Protein AF-A0A939C5X5-F1 (afdb_monomer)

pLDDT: mean 85.41, std 13.15, range [30.67, 95.81]

Structure (mmCIF, N/CA/C/O backbone):
data_AF-A0A939C5X5-F1
#
_entry.id   AF-A0A939C5X5-F1
#
loop_
_atom_site.group_PDB
_atom_site.id
_atom_site.type_symbol
_atom_site.label_atom_id
_atom_site.label_alt_id
_atom_site.label_comp_id
_atom_site.label_asym_id
_atom_site.label_entity_id
_atom_site.label_seq_id
_atom_site.pdbx_PDB_ins_code
_atom_site.Cartn_x
_atom_site.Cartn_y
_atom_site.Cartn_z
_atom_site.occupancy
_atom_site.B_iso_or_equiv
_atom_site.auth_seq_id
_atom_site.auth_comp_id
_atom_site.auth_asym_id
_atom_site.auth_atom_id
_atom_site.pdbx_PDB_model_num
ATOM 1 N N . MET A 1 1 ? -12.634 2.899 2.701 1.00 87.94 1 MET A N 1
ATOM 2 C CA . MET A 1 1 ? -12.018 2.047 1.672 1.00 87.94 1 MET A CA 1
ATOM 3 C C . MET A 1 1 ? -11.012 2.854 0.872 1.00 87.94 1 MET A C 1
ATOM 5 O O . MET A 1 1 ? -11.293 4.006 0.554 1.00 87.94 1 MET A O 1
ATOM 9 N N . LEU A 1 2 ? -9.861 2.260 0.573 1.00 90.56 2 LEU A N 1
ATOM 10 C CA . LEU A 1 2 ? -8.837 2.801 -0.314 1.00 90.56 2 LEU A CA 1
ATOM 11 C C . LEU A 1 2 ? -8.854 2.032 -1.640 1.00 90.56 2 LEU A C 1
ATOM 13 O O . LEU A 1 2 ? -8.789 0.806 -1.640 1.00 90.56 2 LEU A O 1
ATOM 17 N N . ILE A 1 3 ? -8.929 2.757 -2.751 1.00 90.31 3 ILE A N 1
ATOM 18 C CA . ILE A 1 3 ? -8.898 2.203 -4.104 1.00 90.31 3 ILE A CA 1
ATOM 1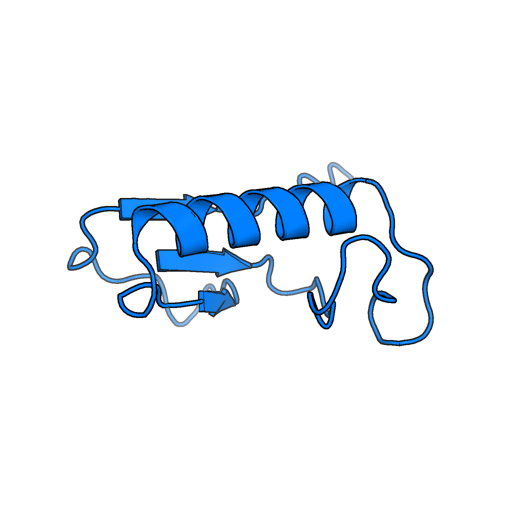9 C C . ILE A 1 3 ? -7.525 2.493 -4.708 1.00 90.31 3 ILE A C 1
ATOM 21 O O . ILE A 1 3 ? -7.141 3.655 -4.853 1.00 90.31 3 ILE A O 1
ATOM 25 N N . LEU A 1 4 ? -6.789 1.441 -5.047 1.00 90.88 4 LEU A N 1
ATOM 26 C CA . LEU A 1 4 ? -5.509 1.511 -5.743 1.00 90.88 4 LEU A CA 1
ATOM 27 C C . LEU A 1 4 ? -5.730 1.506 -7.262 1.00 90.88 4 LEU A C 1
ATOM 29 O O . LEU A 1 4 ? -6.627 0.807 -7.731 1.00 90.88 4 LEU A O 1
ATOM 33 N N . PRO A 1 5 ? -4.903 2.210 -8.052 1.00 88.50 5 PRO A N 1
ATOM 34 C CA . PRO A 1 5 ? -5.022 2.164 -9.503 1.00 88.50 5 PRO A CA 1
ATOM 35 C C . PRO A 1 5 ? -4.797 0.743 -10.030 1.00 88.50 5 PRO A C 1
ATOM 37 O O . PRO A 1 5 ? -3.850 0.072 -9.615 1.00 88.50 5 PRO A O 1
ATOM 40 N N . GLN A 1 6 ? -5.619 0.315 -10.994 1.00 84.94 6 GLN A N 1
ATOM 41 C CA . GLN A 1 6 ? -5.619 -1.053 -11.539 1.00 84.94 6 GLN A CA 1
ATOM 42 C C . GLN A 1 6 ? -4.223 -1.549 -11.958 1.00 84.94 6 GLN A C 1
ATOM 44 O O . GLN A 1 6 ? -3.873 -2.709 -11.754 1.00 84.94 6 GLN A O 1
ATOM 49 N N . ASN A 1 7 ? -3.407 -0.658 -12.527 1.00 84.06 7 ASN A N 1
ATOM 50 C CA . ASN A 1 7 ? -2.109 -0.995 -13.118 1.00 84.06 7 ASN A CA 1
ATOM 51 C C . ASN A 1 7 ? -0.904 -0.675 -12.214 1.00 84.06 7 ASN A C 1
ATOM 53 O O . ASN A 1 7 ? 0.238 -0.695 -12.682 1.00 84.06 7 ASN A O 1
ATOM 57 N N . HIS A 1 8 ? -1.127 -0.383 -10.929 1.00 85.56 8 HIS A N 1
ATOM 58 C CA . HIS A 1 8 ? -0.055 -0.033 -9.997 1.00 85.56 8 HIS A CA 1
ATOM 59 C C . HIS A 1 8 ? 0.274 -1.194 -9.047 1.00 85.56 8 HIS A C 1
ATOM 61 O O . HIS A 1 8 ? -0.211 -1.267 -7.921 1.00 85.56 8 HIS A O 1
ATOM 67 N N . GLY A 1 9 ? 1.132 -2.111 -9.499 1.00 85.44 9 GLY A N 1
ATOM 68 C CA . GLY A 1 9 ? 1.562 -3.268 -8.711 1.00 85.44 9 GLY A CA 1
ATOM 69 C C . GLY A 1 9 ? 2.684 -2.939 -7.727 1.00 85.44 9 GLY A C 1
ATOM 70 O O . GLY A 1 9 ? 3.814 -3.364 -7.936 1.00 85.44 9 GLY A O 1
ATOM 71 N N . CYS A 1 10 ? 2.410 -2.191 -6.661 1.00 86.81 10 CYS A N 1
ATOM 72 C CA . CYS A 1 10 ? 3.382 -1.910 -5.598 1.00 86.81 10 CYS A CA 1
ATOM 73 C C . CYS A 1 10 ? 3.041 -2.702 -4.331 1.00 86.81 10 CYS A C 1
ATOM 75 O O . CYS A 1 10 ? 1.873 -2.857 -3.984 1.00 86.81 10 CYS A O 1
ATOM 77 N N . GLY A 1 11 ? 4.057 -3.205 -3.625 1.00 85.56 11 GLY A N 1
ATOM 78 C CA . GLY A 1 11 ? 3.840 -3.966 -2.394 1.00 85.56 11 GLY A CA 1
ATOM 79 C C . GLY A 1 11 ? 3.375 -3.112 -1.214 1.00 85.56 11 GLY A C 1
ATOM 80 O O . GLY A 1 11 ? 2.845 -3.675 -0.261 1.00 85.56 11 GLY A O 1
ATOM 81 N N . LEU A 1 12 ? 3.568 -1.784 -1.275 1.00 88.94 12 LEU A N 1
ATOM 82 C CA . LEU A 1 12 ? 3.188 -0.829 -0.228 1.00 88.94 12 LEU A CA 1
ATOM 83 C C . LEU A 1 12 ? 3.566 -1.338 1.173 1.00 88.94 12 LEU A C 1
ATOM 85 O O . LEU A 1 12 ? 2.763 -1.291 2.094 1.00 88.94 12 LEU A O 1
ATOM 89 N N . ARG A 1 13 ? 4.777 -1.886 1.339 1.00 90.56 13 ARG A N 1
ATOM 90 C CA . ARG A 1 13 ? 5.319 -2.282 2.660 1.00 90.56 13 ARG A CA 1
ATOM 91 C C . ARG A 1 13 ? 6.144 -1.171 3.303 1.00 90.56 13 ARG A C 1
ATOM 93 O O . ARG A 1 13 ? 6.370 -1.185 4.510 1.00 90.56 13 ARG A O 1
ATOM 100 N N . TRP A 1 14 ? 6.619 -0.246 2.475 1.00 93.06 14 TRP A N 1
ATOM 101 C CA . TRP A 1 14 ? 7.376 0.949 2.826 1.00 93.06 14 TRP A CA 1
ATOM 102 C C . TRP A 1 14 ? 7.318 1.943 1.657 1.00 93.06 14 TRP A C 1
ATOM 104 O O . TRP A 1 14 ? 6.975 1.564 0.535 1.00 93.06 14 TRP A O 1
ATOM 114 N N . ARG A 1 15 ? 7.659 3.211 1.909 1.00 91.38 15 ARG A N 1
ATOM 115 C CA . ARG A 1 15 ? 7.505 4.303 0.929 1.00 91.38 15 ARG A CA 1
ATOM 116 C C . ARG A 1 15 ? 8.373 4.156 -0.332 1.00 91.38 15 ARG A C 1
ATOM 118 O O . ARG A 1 15 ? 8.048 4.755 -1.349 1.00 91.38 15 ARG A O 1
ATOM 125 N N . GLU A 1 16 ? 9.459 3.380 -0.2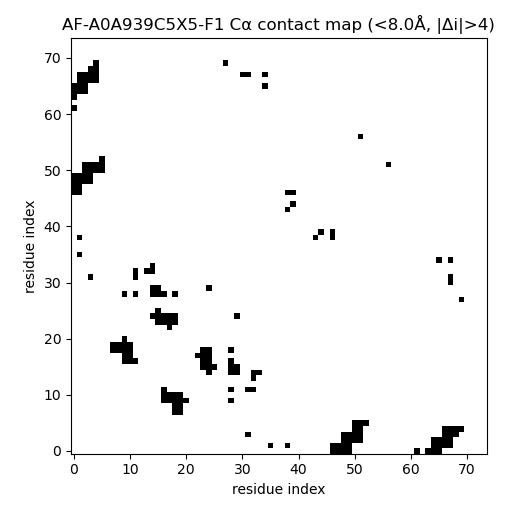90 1.00 93.06 16 GLU A N 1
ATOM 126 C CA . GLU A 1 16 ? 10.307 3.097 -1.460 1.00 93.06 16 GLU A CA 1
ATOM 127 C C . GLU A 1 16 ? 10.174 1.657 -1.991 1.00 93.06 16 GLU A C 1
ATOM 129 O O . GLU A 1 16 ? 11.090 1.132 -2.635 1.00 93.06 16 GLU A O 1
ATOM 134 N N . ASP A 1 17 ? 9.039 0.998 -1.738 1.00 92.00 17 ASP A N 1
ATOM 135 C CA . ASP A 1 17 ? 8.792 -0.334 -2.286 1.00 92.00 17 ASP A CA 1
ATOM 136 C C . ASP A 1 17 ? 8.795 -0.333 -3.820 1.00 92.00 17 ASP A C 1
ATOM 138 O O . ASP A 1 17 ? 8.343 0.605 -4.478 1.00 92.00 17 ASP A O 1
ATOM 142 N N . LYS A 1 18 ? 9.351 -1.397 -4.405 1.00 92.62 18 LYS A N 1
ATOM 143 C CA . LYS A 1 18 ? 9.512 -1.481 -5.858 1.00 92.62 18 LYS A CA 1
ATOM 144 C C . LYS A 1 18 ? 8.166 -1.708 -6.531 1.00 92.62 18 LYS A C 1
ATOM 146 O O . LYS A 1 18 ? 7.428 -2.622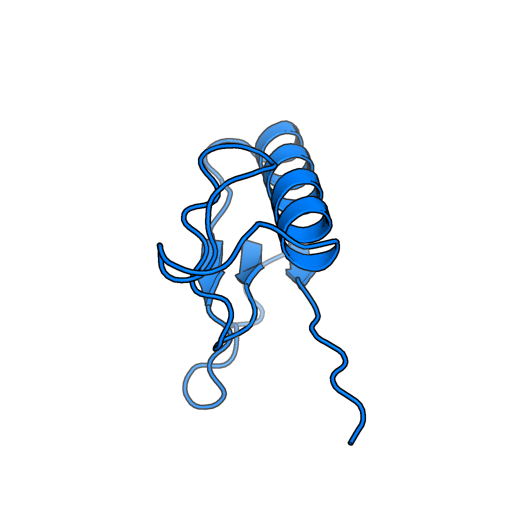 -6.157 1.00 92.62 18 LYS A O 1
ATOM 151 N N . ILE A 1 19 ? 7.919 -0.972 -7.608 1.00 91.44 19 ILE A N 1
ATOM 152 C CA . ILE A 1 19 ? 6.759 -1.189 -8.471 1.00 91.44 19 ILE A CA 1
ATOM 153 C C . ILE A 1 19 ? 7.049 -2.419 -9.345 1.00 91.44 19 ILE A C 1
ATOM 155 O O . ILE A 1 19 ? 8.113 -2.548 -9.957 1.00 91.44 19 ILE A O 1
ATOM 159 N N . TRP A 1 20 ? 6.124 -3.373 -9.341 1.00 90.56 20 TRP A N 1
ATOM 160 C CA . TRP A 1 20 ? 6.212 -4.694 -9.968 1.00 90.56 20 TRP A CA 1
ATOM 161 C C . TRP A 1 20 ? 7.471 -5.491 -9.579 1.00 90.56 20 TRP A C 1
ATOM 163 O O . TRP A 1 20 ? 7.908 -6.371 -10.313 1.00 90.56 20 TRP A O 1
ATOM 173 N N . GLY A 1 21 ? 8.107 -5.162 -8.446 1.00 91.06 21 GLY A N 1
ATOM 174 C CA . GLY A 1 21 ? 9.376 -5.758 -8.008 1.00 91.06 21 GLY A CA 1
ATOM 175 C C . GLY A 1 21 ? 10.608 -5.371 -8.842 1.00 91.06 21 GLY A C 1
ATOM 176 O O . GLY A 1 21 ? 11.728 -5.755 -8.492 1.00 91.06 21 GLY A O 1
ATOM 177 N N . ILE A 1 22 ? 10.432 -4.591 -9.912 1.00 93.19 22 ILE A N 1
ATOM 178 C CA . ILE A 1 22 ? 11.465 -4.318 -10.922 1.00 93.19 22 ILE A CA 1
ATOM 179 C C . ILE A 1 22 ? 11.763 -2.820 -11.004 1.00 93.19 22 ILE A C 1
ATOM 181 O O . ILE A 1 22 ? 12.931 -2.425 -11.026 1.00 93.19 22 ILE A O 1
ATOM 185 N N . PHE A 1 23 ? 10.730 -1.982 -11.004 1.00 92.00 23 PHE A N 1
ATOM 186 C CA . PHE A 1 23 ? 10.868 -0.538 -11.139 1.00 92.00 23 PHE A CA 1
ATOM 187 C C . PHE A 1 23 ? 11.089 0.114 -9.772 1.00 92.00 23 PHE A C 1
ATOM 189 O O . PHE A 1 23 ? 10.592 -0.350 -8.743 1.00 92.00 23 PHE A O 1
ATOM 196 N N . LYS A 1 24 ? 11.876 1.192 -9.753 1.00 93.25 24 LYS A N 1
ATOM 197 C CA . LYS A 1 24 ? 12.050 2.011 -8.548 1.00 93.25 24 LYS A CA 1
ATOM 198 C C . LYS A 1 24 ? 10.719 2.661 -8.173 1.00 93.25 24 LYS A C 1
ATOM 200 O O . LYS A 1 24 ? 9.907 2.928 -9.053 1.00 93.25 24 LYS A O 1
ATOM 205 N N . ALA A 1 25 ? 10.541 2.930 -6.883 1.00 91.75 25 ALA A N 1
ATOM 206 C CA . ALA A 1 25 ? 9.460 3.783 -6.421 1.00 91.75 25 ALA A CA 1
ATOM 207 C C . ALA A 1 25 ? 9.556 5.159 -7.091 1.00 91.75 25 ALA A C 1
ATOM 209 O O . ALA A 1 25 ? 10.646 5.730 -7.204 1.00 91.75 25 ALA A O 1
ATOM 210 N N . ASP A 1 26 ? 8.413 5.662 -7.530 1.00 89.56 26 ASP A N 1
ATOM 211 C CA . ASP A 1 26 ? 8.232 7.001 -8.067 1.00 89.56 26 ASP A CA 1
ATOM 212 C C . ASP A 1 26 ? 7.374 7.845 -7.109 1.00 89.56 26 ASP A C 1
ATOM 214 O O . ASP A 1 26 ? 6.998 7.410 -6.016 1.00 89.56 26 ASP A O 1
ATOM 218 N N . GLU A 1 27 ? 7.079 9.081 -7.508 1.00 89.56 27 GLU A N 1
ATOM 219 C CA . GLU A 1 27 ? 6.221 9.984 -6.733 1.00 89.56 27 GLU A CA 1
ATOM 220 C C . GLU A 1 27 ? 4.824 9.394 -6.503 1.00 89.56 27 GLU A C 1
ATOM 222 O O . GLU A 1 27 ? 4.212 9.624 -5.459 1.00 89.56 27 GLU A O 1
ATOM 227 N N . GLN A 1 28 ? 4.329 8.581 -7.441 1.00 87.31 28 GLN A N 1
ATOM 228 C CA . GLN A 1 28 ? 3.047 7.915 -7.284 1.00 87.31 28 GLN A CA 1
ATOM 229 C C . GLN A 1 28 ? 3.100 6.855 -6.178 1.00 87.31 28 GLN A C 1
ATOM 231 O O . GLN A 1 28 ? 2.198 6.809 -5.341 1.00 87.31 28 GLN A O 1
ATOM 236 N N . ALA A 1 29 ? 4.142 6.024 -6.145 1.00 89.62 29 ALA A N 1
ATOM 237 C CA . ALA A 1 29 ? 4.325 5.033 -5.089 1.00 89.62 29 ALA A CA 1
ATOM 238 C C . ALA A 1 29 ? 4.390 5.696 -3.702 1.00 89.62 29 ALA A C 1
ATOM 240 O O . ALA A 1 29 ? 3.783 5.194 -2.754 1.00 89.62 29 ALA A O 1
ATOM 241 N N . GLN A 1 30 ? 5.049 6.856 -3.595 1.00 90.25 30 GLN A N 1
ATOM 242 C CA . GLN A 1 30 ? 5.077 7.649 -2.361 1.00 90.25 30 GLN A CA 1
ATOM 243 C C . GLN A 1 30 ? 3.687 8.174 -1.985 1.00 90.25 30 GLN A C 1
ATOM 245 O O . GLN A 1 30 ? 3.256 8.009 -0.846 1.00 90.25 30 GLN A O 1
ATOM 250 N N . HIS A 1 31 ? 2.950 8.737 -2.943 1.00 90.56 31 HIS A N 1
ATOM 251 C CA . HIS A 1 31 ? 1.600 9.242 -2.700 1.00 90.56 31 HIS A CA 1
ATOM 252 C C . HIS A 1 31 ? 0.635 8.139 -2.236 1.00 90.56 31 HIS A C 1
ATOM 254 O O . HIS A 1 31 ? -0.126 8.330 -1.288 1.00 90.56 31 HIS A O 1
ATOM 260 N N . LEU A 1 32 ? 0.686 6.965 -2.873 1.00 92.38 32 LEU A N 1
ATOM 261 C CA . LEU A 1 32 ? -0.130 5.811 -2.490 1.00 92.38 32 LEU A CA 1
ATOM 262 C C . LEU A 1 32 ? 0.233 5.296 -1.098 1.00 92.38 32 LEU A C 1
ATOM 264 O O . LEU A 1 32 ? -0.661 4.955 -0.323 1.00 92.38 32 LEU A O 1
ATOM 268 N N . TRP A 1 33 ? 1.524 5.277 -0.766 1.00 93.56 33 TRP A N 1
ATOM 269 C CA . TRP A 1 33 ? 1.982 4.935 0.574 1.00 93.56 33 TRP A CA 1
ATOM 270 C C . TRP A 1 33 ? 1.426 5.907 1.621 1.00 93.56 33 TRP A C 1
ATOM 272 O O . TRP A 1 33 ? 0.802 5.465 2.583 1.00 93.56 33 TRP A O 1
ATOM 282 N N . ASP A 1 34 ? 1.567 7.217 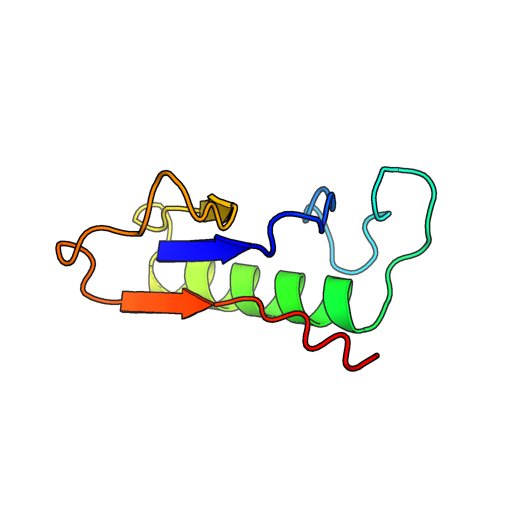1.424 1.00 94.38 34 ASP A N 1
ATOM 283 C CA . ASP A 1 34 ? 1.092 8.220 2.387 1.00 94.38 34 ASP A CA 1
ATOM 284 C C . ASP A 1 34 ? -0.434 8.189 2.560 1.00 94.38 34 ASP A C 1
ATOM 286 O O . ASP A 1 34 ? -0.952 8.305 3.679 1.00 94.38 34 ASP A O 1
ATOM 290 N N . LEU A 1 35 ? -1.167 7.967 1.465 1.00 93.88 35 LEU A N 1
ATOM 291 C CA . LEU A 1 35 ? -2.616 7.802 1.492 1.00 93.88 35 LEU A CA 1
ATOM 292 C C . LEU A 1 35 ? -3.024 6.537 2.259 1.00 93.88 35 LEU A C 1
ATOM 294 O O . LEU A 1 35 ? -3.948 6.582 3.078 1.00 93.88 35 LEU A O 1
ATOM 298 N N . MET A 1 36 ? -2.320 5.422 2.044 1.00 93.69 36 MET A N 1
ATOM 299 C CA . MET A 1 36 ? -2.535 4.179 2.784 1.00 93.69 36 MET A CA 1
ATOM 300 C C . MET A 1 36 ? -2.271 4.377 4.275 1.00 93.69 36 MET A C 1
ATOM 302 O O . MET A 1 36 ? -3.131 4.048 5.091 1.00 93.69 36 MET A O 1
ATOM 306 N N . GLN A 1 37 ? -1.138 4.982 4.636 1.00 95.19 37 GLN A N 1
ATOM 307 C CA . GLN A 1 37 ? -0.781 5.237 6.029 1.00 95.19 37 GLN A CA 1
ATOM 308 C C . GLN A 1 37 ? -1.811 6.135 6.719 1.00 95.19 37 GLN A C 1
ATOM 310 O O . GLN A 1 37 ? -2.256 5.813 7.819 1.00 95.19 37 GLN A O 1
ATOM 315 N N . THR A 1 38 ? -2.251 7.209 6.063 1.00 94.88 38 THR A N 1
ATOM 316 C CA . THR A 1 38 ? -3.279 8.114 6.601 1.00 94.88 38 THR A CA 1
ATOM 317 C C . THR A 1 38 ? -4.616 7.397 6.790 1.00 94.88 38 THR A C 1
ATOM 319 O O . THR A 1 38 ? -5.270 7.535 7.825 1.00 94.88 38 THR A O 1
ATOM 322 N N . THR A 1 39 ? -5.028 6.587 5.813 1.00 93.62 39 THR A N 1
ATOM 323 C CA . THR A 1 39 ? -6.2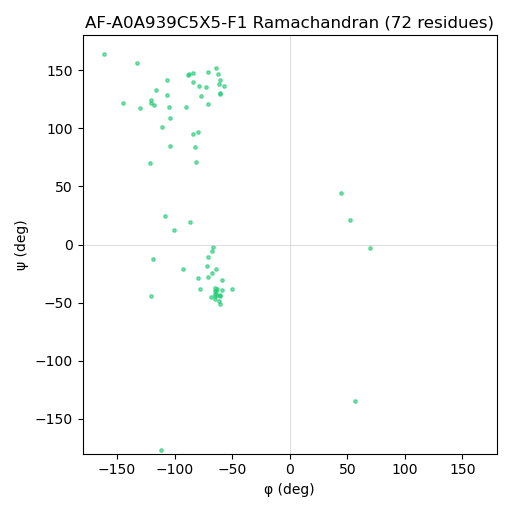93 5.843 5.887 1.00 93.62 39 THR A CA 1
ATOM 324 C C . THR A 1 39 ? -6.256 4.810 7.014 1.00 93.62 39 THR A C 1
ATOM 326 O O . THR A 1 39 ? -7.189 4.742 7.815 1.00 93.62 39 THR A O 1
ATOM 329 N N . LEU A 1 40 ? -5.152 4.066 7.132 1.00 94.00 40 LEU A N 1
ATOM 330 C CA . LEU A 1 40 ? -4.933 3.096 8.205 1.00 94.00 40 LEU A CA 1
ATOM 331 C C . LEU A 1 40 ? -4.845 3.764 9.581 1.00 94.00 40 LEU A C 1
ATOM 333 O O . LEU A 1 40 ? -5.367 3.216 10.545 1.00 94.00 40 LEU A O 1
ATOM 337 N N . GLN A 1 41 ? -4.238 4.945 9.697 1.00 95.81 41 GLN A N 1
ATOM 338 C CA . GLN A 1 41 ? -4.207 5.694 10.958 1.00 95.81 41 GLN A CA 1
ATOM 339 C C . GLN A 1 41 ? -5.609 6.126 11.403 1.00 95.81 41 GLN A C 1
ATOM 341 O O . GLN A 1 41 ? -5.929 6.033 12.586 1.00 95.81 41 GLN A O 1
ATOM 346 N N . ASN A 1 42 ? -6.455 6.556 10.465 1.00 94.75 42 ASN A N 1
ATOM 347 C CA . ASN A 1 42 ? -7.795 7.057 10.774 1.00 94.75 42 ASN A CA 1
ATOM 348 C C . ASN A 1 42 ? -8.810 5.940 11.054 1.00 94.75 42 ASN A C 1
ATOM 350 O O . ASN A 1 42 ? -9.668 6.088 11.923 1.00 94.75 42 ASN A O 1
ATOM 354 N N . HIS A 1 43 ? -8.730 4.831 10.314 1.00 93.69 43 HIS A N 1
ATOM 355 C CA . HIS A 1 43 ? -9.771 3.793 10.309 1.00 93.69 43 HIS A CA 1
ATOM 356 C C . HIS A 1 43 ? -9.273 2.420 10.784 1.00 93.69 43 HIS A C 1
ATOM 358 O O . HIS A 1 43 ? -10.079 1.535 11.085 1.00 93.69 43 HIS A O 1
ATOM 364 N N . GLY A 1 44 ? -7.958 2.222 10.896 1.00 92.44 44 GLY A N 1
ATOM 365 C CA . GLY A 1 44 ? -7.344 0.976 11.352 1.00 92.44 44 GLY A CA 1
ATOM 366 C C . GLY A 1 44 ? 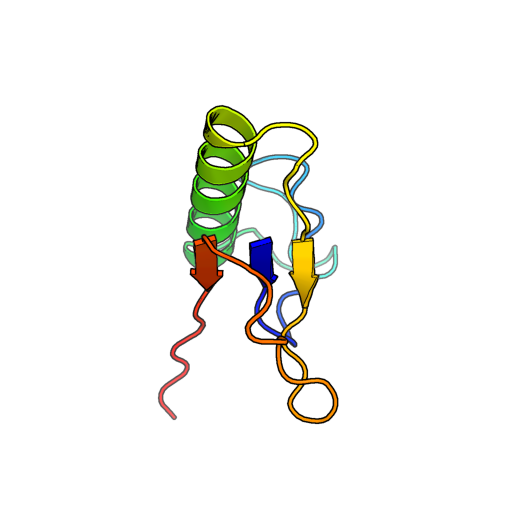-7.767 -0.226 10.511 1.00 92.44 44 GLY A C 1
ATOM 367 O O . GLY A 1 44 ? -7.834 -0.158 9.283 1.00 92.44 44 GLY A O 1
ATOM 368 N N . LEU A 1 45 ? -8.114 -1.319 11.197 1.00 92.12 45 LEU A N 1
ATOM 369 C CA . LEU A 1 45 ? -8.585 -2.568 10.586 1.00 92.12 45 LEU A CA 1
ATOM 370 C C . LEU A 1 45 ? -9.958 -2.451 9.901 1.00 92.12 45 LEU A C 1
ATOM 372 O O . LEU A 1 45 ? -10.394 -3.405 9.271 1.00 92.12 45 LEU A O 1
ATOM 376 N N . LYS A 1 46 ? -10.644 -1.304 10.002 1.00 91.69 46 LYS A N 1
ATOM 377 C CA . LYS A 1 46 ? -11.885 -1.026 9.255 1.00 91.69 46 LYS A CA 1
ATOM 378 C C . LYS A 1 46 ? -11.606 -0.448 7.860 1.00 91.69 46 LYS A C 1
ATOM 380 O O . LYS A 1 46 ? -12.465 0.207 7.271 1.00 91.69 46 LYS A O 1
ATOM 385 N N . THR A 1 47 ? -10.390 -0.639 7.357 1.00 91.75 47 THR A N 1
ATOM 386 C CA . THR A 1 47 ? -9.957 -0.177 6.041 1.00 91.75 47 THR A CA 1
ATOM 387 C C . THR A 1 47 ? -9.912 -1.347 5.075 1.00 91.75 47 THR A C 1
ATOM 389 O O . THR A 1 47 ? -8.995 -2.160 5.135 1.00 91.75 47 THR A O 1
ATOM 392 N N . ASP A 1 48 ? -10.849 -1.375 4.135 1.00 91.25 48 ASP A N 1
ATOM 393 C CA . ASP A 1 48 ? -10.711 -2.208 2.943 1.00 91.25 48 ASP A CA 1
ATOM 394 C C . ASP A 1 48 ? -9.777 -1.515 1.944 1.00 91.25 48 ASP A C 1
ATOM 396 O O . ASP A 1 48 ? -9.884 -0.300 1.734 1.00 91.25 48 ASP A O 1
ATOM 400 N N . ILE A 1 49 ? -8.863 -2.277 1.340 1.00 89.62 49 ILE A N 1
ATOM 401 C CA . ILE A 1 49 ? -7.977 -1.827 0.261 1.00 89.62 49 ILE A CA 1
ATOM 402 C C . ILE A 1 49 ? -8.243 -2.719 -0.946 1.00 89.62 49 ILE A C 1
ATOM 404 O O . ILE A 1 49 ? -8.104 -3.939 -0.860 1.00 89.62 49 ILE A O 1
ATOM 408 N N . VAL A 1 50 ? -8.637 -2.113 -2.059 1.00 89.62 50 VAL A N 1
ATOM 409 C CA . VAL A 1 50 ? -9.015 -2.818 -3.288 1.00 89.62 50 VAL A CA 1
ATOM 410 C C . VAL A 1 50 ? 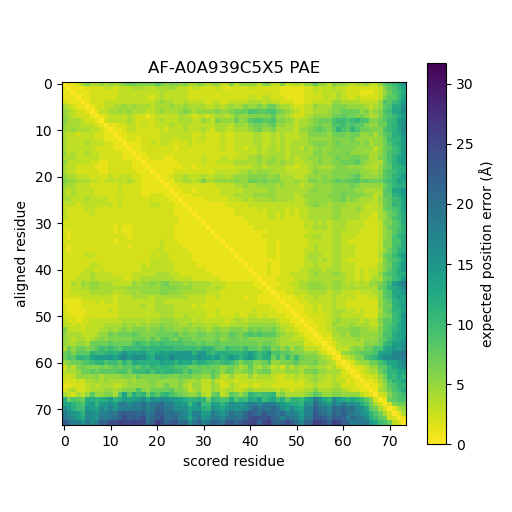-8.331 -2.177 -4.486 1.00 89.62 50 VAL A C 1
ATOM 412 O O . VAL A 1 50 ? -7.967 -1.005 -4.435 1.00 89.62 50 VAL A O 1
ATOM 415 N N . TYR A 1 51 ? -8.162 -2.927 -5.569 1.00 88.81 51 TYR A N 1
ATOM 416 C CA . TYR A 1 51 ? -7.772 -2.347 -6.851 1.00 88.81 51 TYR A CA 1
ATOM 417 C C . TYR A 1 51 ? -9.006 -1.826 -7.586 1.00 88.81 51 TYR A C 1
ATOM 419 O O . TYR A 1 51 ? -10.096 -2.381 -7.461 1.00 88.81 51 TYR A O 1
ATOM 427 N N . GLU A 1 52 ? -8.823 -0.754 -8.346 1.00 88.88 52 GLU A N 1
ATOM 428 C CA . GLU A 1 52 ? -9.811 -0.243 -9.283 1.00 88.88 52 GLU A CA 1
ATOM 429 C C . GLU A 1 52 ? -10.127 -1.307 -10.340 1.00 88.88 52 GLU A C 1
ATOM 431 O O . GL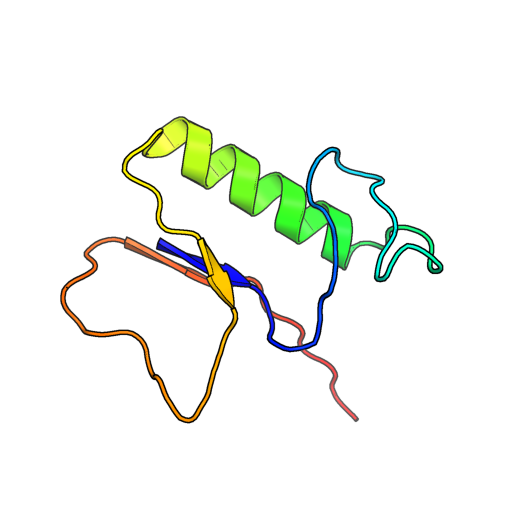U A 1 52 ? -9.225 -1.879 -10.955 1.00 88.88 52 GLU A O 1
ATOM 436 N N . ASP A 1 53 ? -11.416 -1.557 -10.556 1.00 87.31 53 ASP A N 1
ATOM 437 C CA . ASP A 1 53 ? -11.907 -2.476 -11.575 1.00 87.31 53 ASP A CA 1
ATOM 438 C C . ASP A 1 53 ? -13.220 -1.936 -12.160 1.00 87.31 53 ASP A C 1
ATOM 440 O O . ASP A 1 53 ? -14.198 -1.715 -11.444 1.00 87.31 53 ASP A O 1
ATOM 444 N N . ALA A 1 54 ? -13.247 -1.720 -13.477 1.00 85.56 54 ALA A N 1
ATOM 445 C CA . ALA A 1 54 ? -14.420 -1.209 -14.183 1.00 85.56 54 ALA A CA 1
ATOM 446 C C . ALA A 1 54 ? -15.597 -2.204 -14.207 1.00 85.56 54 ALA A C 1
ATOM 448 O O . ALA A 1 54 ? -16.747 -1.790 -14.354 1.00 85.56 54 ALA A O 1
ATOM 449 N N . VAL A 1 55 ? -15.327 -3.507 -14.077 1.00 87.69 55 VAL A N 1
ATOM 450 C CA . VAL A 1 55 ? -16.345 -4.569 -14.037 1.00 87.69 55 VAL A CA 1
ATOM 451 C C . VAL A 1 55 ? -16.977 -4.668 -12.649 1.00 87.69 55 VAL A C 1
ATOM 453 O O . VAL A 1 55 ? -18.149 -5.029 -12.530 1.00 87.69 55 VAL A O 1
ATOM 456 N N . TYR A 1 56 ? -16.227 -4.307 -11.606 1.00 84.12 56 TYR A N 1
ATOM 457 C CA . TYR A 1 56 ? -16.659 -4.375 -10.212 1.00 84.12 56 TYR A CA 1
ATOM 458 C C . TYR A 1 56 ? -16.591 -2.994 -9.549 1.00 84.12 56 TYR A C 1
ATOM 460 O O . TYR A 1 56 ? -15.755 -2.768 -8.670 1.00 84.12 56 TYR A O 1
ATOM 468 N N . PRO A 1 57 ? -17.477 -2.058 -9.943 1.00 81.56 57 PRO A N 1
ATOM 469 C CA . PRO A 1 57 ? -17.507 -0.741 -9.338 1.00 81.56 57 PRO A CA 1
ATOM 470 C C . PRO A 1 57 ? -17.835 -0.841 -7.848 1.00 81.56 57 PRO A C 1
ATOM 472 O O . PRO A 1 57 ? -18.604 -1.693 -7.391 1.00 81.56 57 PRO A O 1
ATOM 475 N N . VAL A 1 58 ? -17.247 0.075 -7.091 1.00 80.75 58 VAL A N 1
ATOM 476 C CA . VAL A 1 58 ? -17.440 0.179 -5.649 1.00 80.75 58 VAL A CA 1
ATOM 477 C C . VAL A 1 58 ? -18.906 0.427 -5.317 1.00 80.75 58 VAL A C 1
ATOM 479 O O . VAL A 1 58 ? -19.532 1.338 -5.855 1.00 80.75 58 VAL A O 1
ATOM 482 N N . LYS A 1 59 ? -19.441 -0.375 -4.395 1.00 75.62 59 LYS A N 1
ATOM 483 C CA . LYS A 1 59 ? -20.803 -0.222 -3.880 1.00 75.62 59 LYS A CA 1
ATOM 484 C C . LYS A 1 59 ? -20.915 1.017 -2.990 1.00 75.62 59 LYS A C 1
ATOM 486 O O . LYS A 1 59 ? -19.989 1.355 -2.258 1.00 75.62 59 LYS A O 1
ATOM 491 N N . GLU A 1 60 ? -22.092 1.635 -2.981 1.00 71.62 60 GLU A N 1
ATOM 492 C CA . GLU A 1 60 ? -22.400 2.850 -2.203 1.00 71.62 60 GLU A CA 1
ATOM 493 C C . GLU A 1 60 ? -22.397 2.648 -0.670 1.00 71.62 60 GLU A C 1
ATOM 495 O O . GLU A 1 60 ? -22.586 3.594 0.088 1.00 71.62 60 GLU A O 1
ATOM 500 N N . GLU A 1 61 ? -22.165 1.427 -0.183 1.00 83.44 61 GLU A N 1
ATOM 501 C CA . GLU A 1 61 ? -22.175 1.076 1.245 1.00 83.44 61 GLU A CA 1
ATOM 502 C C . GLU A 1 61 ? -20.985 1.643 2.045 1.00 83.44 61 GLU A C 1
ATOM 504 O O . GLU A 1 61 ? -20.993 1.638 3.279 1.00 83.44 61 GLU A O 1
ATOM 509 N N . TYR A 1 62 ? -19.974 2.184 1.362 1.00 83.19 62 TYR A N 1
ATOM 510 C CA . TYR A 1 62 ? -18.802 2.786 1.987 1.00 83.19 62 TYR A CA 1
ATOM 511 C C . TYR A 1 62 ? -18.989 4.280 2.262 1.00 83.19 62 TYR A C 1
ATOM 513 O O . TYR A 1 62 ? -19.071 5.093 1.349 1.00 83.19 62 TYR A O 1
ATOM 521 N N . GLN A 1 63 ? -18.936 4.663 3.539 1.00 82.44 63 GLN A N 1
ATOM 522 C CA . GLN A 1 63 ? -19.046 6.069 3.958 1.00 82.44 63 GLN A CA 1
ATOM 523 C C . GLN A 1 63 ? -17.813 6.921 3.610 1.00 82.44 63 GLN A C 1
ATOM 525 O O . GLN A 1 63 ? -17.932 8.130 3.444 1.00 82.44 63 GLN A O 1
ATOM 530 N N . ASN A 1 64 ? -16.628 6.306 3.523 1.00 84.62 64 ASN A N 1
ATOM 531 C CA . ASN A 1 64 ? -15.370 6.985 3.204 1.00 84.62 64 ASN A CA 1
ATOM 532 C C . ASN A 1 64 ? -14.656 6.236 2.077 1.00 84.62 64 ASN A C 1
ATOM 534 O O . ASN A 1 64 ? -14.256 5.080 2.263 1.00 84.62 64 ASN A O 1
ATOM 538 N N . ILE A 1 65 ? -14.474 6.896 0.934 1.00 84.69 65 ILE A N 1
ATOM 539 C CA . ILE A 1 65 ? -13.788 6.356 -0.245 1.00 84.69 65 ILE A CA 1
ATOM 540 C C . ILE A 1 65 ? -12.592 7.257 -0.562 1.00 84.69 65 ILE A C 1
ATOM 542 O O . ILE A 1 65 ? -12.751 8.462 -0.748 1.00 84.69 65 ILE A O 1
ATOM 546 N N . TYR A 1 66 ? -11.402 6.663 -0.626 1.00 85.38 66 TYR A N 1
ATOM 547 C CA . TYR A 1 66 ? -10.150 7.327 -0.984 1.00 85.38 66 TYR A CA 1
ATOM 548 C C . TYR A 1 66 ? -9.616 6.713 -2.278 1.00 85.38 66 TYR A C 1
ATOM 550 O O . TYR A 1 66 ? -9.577 5.489 -2.397 1.00 85.38 66 TYR A O 1
ATOM 558 N N . ILE A 1 67 ? -9.208 7.541 -3.238 1.00 83.56 67 ILE A N 1
ATOM 559 C CA . ILE A 1 67 ? -8.800 7.087 -4.574 1.00 83.56 67 ILE A CA 1
ATOM 560 C C . ILE A 1 67 ? -7.336 7.444 -4.800 1.00 83.56 67 ILE A C 1
ATOM 562 O O . ILE A 1 67 ? -6.967 8.617 -4.789 1.00 83.56 67 ILE A O 1
ATOM 566 N N . GLY A 1 68 ? -6.512 6.428 -5.041 1.00 77.31 68 GLY A N 1
ATOM 567 C CA . GLY A 1 68 ? -5.165 6.593 -5.557 1.00 77.31 68 GLY A CA 1
ATOM 568 C C . GLY A 1 68 ? -5.220 6.818 -7.062 1.00 77.31 68 GLY A C 1
ATOM 569 O O . GLY A 1 68 ? -5.350 5.868 -7.824 1.00 77.31 68 GLY A O 1
ATOM 570 N N . THR A 1 69 ? -5.173 8.063 -7.524 1.00 66.62 69 THR A N 1
ATOM 571 C CA . THR A 1 69 ? -5.264 8.348 -8.963 1.00 66.62 69 THR A CA 1
ATOM 572 C C . THR A 1 69 ? -3.912 8.220 -9.664 1.00 66.62 69 THR A C 1
ATOM 574 O O . THR A 1 69 ? -2.907 8.731 -9.170 1.00 66.62 69 THR A O 1
ATOM 577 N N . THR A 1 70 ? -3.914 7.643 -10.871 1.00 54.78 70 THR A N 1
ATOM 578 C CA . THR A 1 70 ? -2.877 7.875 -11.893 1.00 54.78 70 THR A CA 1
ATOM 579 C C . THR A 1 70 ? -3.516 8.665 -13.025 1.00 54.78 70 THR A C 1
ATOM 581 O O . THR A 1 70 ? -4.236 8.102 -13.843 1.00 54.78 70 THR A O 1
ATOM 584 N N . ALA A 1 71 ? -3.288 9.973 -13.093 1.00 41.56 71 ALA A N 1
ATOM 585 C CA . ALA A 1 71 ? -3.619 10.720 -14.300 1.00 41.56 71 ALA A CA 1
ATOM 586 C C . ALA A 1 71 ? -2.467 10.550 -15.302 1.00 41.56 71 ALA A C 1
ATOM 588 O O . ALA A 1 71 ? -1.579 11.394 -15.368 1.00 41.56 71 ALA A O 1
ATOM 589 N N . ILE A 1 72 ? -2.456 9.459 -16.074 1.00 41.03 72 ILE A N 1
ATOM 590 C CA . ILE A 1 72 ? -1.613 9.400 -17.275 1.00 41.03 72 ILE A CA 1
ATOM 591 C C . ILE A 1 72 ? -2.405 10.083 -18.391 1.00 41.03 72 ILE A C 1
ATOM 593 O O . ILE A 1 72 ? -3.282 9.482 -19.007 1.00 41.03 72 ILE A O 1
ATOM 597 N N . LYS A 1 73 ? -2.138 11.376 -18.608 1.00 30.67 73 LYS A N 1
ATOM 598 C CA . LYS A 1 73 ? -2.506 12.036 -19.864 1.00 30.67 73 LYS A CA 1
ATOM 599 C C . LYS A 1 73 ? -1.579 11.496 -20.955 1.00 30.67 73 LYS A C 1
ATOM 601 O O 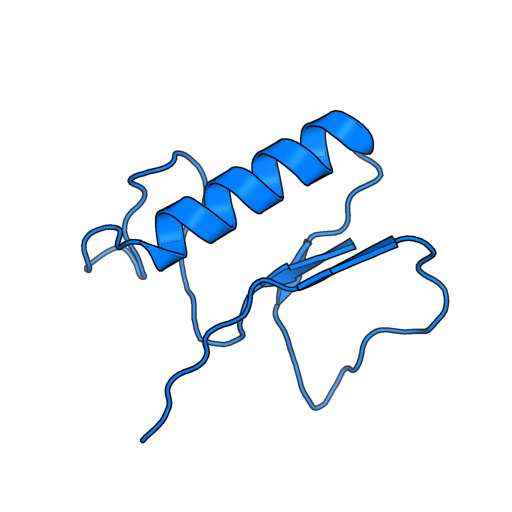. LYS A 1 73 ? -0.364 11.625 -20.817 1.00 30.67 73 LYS A O 1
ATOM 606 N N . TYR A 1 74 ? -2.160 10.890 -21.988 1.00 38.38 74 TYR A N 1
ATOM 607 C CA . TYR A 1 74 ? -1.495 10.707 -23.279 1.00 38.38 74 TYR A CA 1
ATOM 608 C C . TYR A 1 74 ? -1.379 12.049 -24.004 1.00 38.38 74 TYR A C 1
ATOM 610 O O . TYR A 1 74 ? -2.305 12.882 -23.839 1.00 38.38 74 TYR A O 1
#

Nearest PDB structures (foldseek):
  1rqm-assembly1_A  TM=5.372E-01  e=7.221E+00  Alicyclobacillus acidocaldarius
  9b38-assembly1_A  TM=4.076E-01  e=5.891E+00  Rattus norvegicus

Radius of gyration: 12.57 Å; Cα contacts (8 Å, |Δi|>4): 92; chains: 1; bounding box: 34×18×35 Å

Secondary structure (DSSP, 8-state):
-EEE-TT--B--SSTTPPBTTTBPP-HHHHHHHHHHHHHHHHHGGG--EEE--SSSPPPTT-S--EE-------

Solvent-accessible surface area (backbone atoms only — not comparable to full-atom values): 4566 Å² total; per-residue (Å²): 60,41,34,37,42,67,88,62,58,52,75,68,83,49,59,70,34,33,34,72,79,75,41,74,45,50,74,63,47,35,51,46,33,54,52,50,53,52,47,38,71,75,47,41,93,73,50,53,76,44,66,49,42,90,91,62,66,84,68,87,87,58,92,52,79,45,76,44,80,77,86,77,78,129

Foldseek 3Di:
DEEEEQQFQFPLPDQFTATVNPHTRDPLSNVSNVQVVVQCVVQNPNDDYYYDDPVDDDDPPDPDYHYSDDPPDD

Mean predicted aligned error: 5.09 Å

Sequence (74 aa):
MLILPQNHGCGLRWREDKIWGIFKADEQAQHLWDLMQTTLQNHGLKTDIVYEDAVYPVKEEYQNIYIGTTAIKY